Protein AF-A0A2V5WUE0-F1 (afdb_monomer_lite)

Sequence (55 aa):
MTHAQIYLEQVRQIAAALDHELIEKMAEELAHLRERGGRLILLGVGGSAANCSHA

Secondary structure (DSSP, 8-state):
--HHHHHHHHHHHHHHTS-HHHHHHHHHHHHHHHHTT--------THHHHHHHH-

Radius of gyration: 15.67 Å; chains: 1; bounding box: 32×19×41 Å

Structure (mmCIF, N/CA/C/O backbone):
data_AF-A0A2V5WUE0-F1
#
_entry.id   AF-A0A2V5WUE0-F1
#
loop_
_atom_site.group_PDB
_atom_site.id
_atom_site.type_symbol
_atom_site.label_atom_id
_atom_site.label_alt_id
_atom_site.label_comp_id
_atom_site.label_asym_id
_atom_site.label_entity_id
_atom_site.label_seq_id
_atom_site.pdbx_PDB_ins_code
_atom_site.Cartn_x
_atom_site.Cartn_y
_atom_site.Cartn_z
_atom_site.occupancy
_atom_site.B_iso_or_equiv
_atom_site.auth_seq_id
_atom_site.auth_comp_id
_atom_site.auth_asym_id
_atom_site.auth_atom_id
_atom_site.pdbx_PDB_model_num
ATOM 1 N N . MET A 1 1 ? 17.719 -4.162 -22.266 1.00 75.56 1 MET A N 1
ATOM 2 C CA . MET A 1 1 ? 16.643 -4.556 -21.331 1.00 75.56 1 MET A CA 1
ATOM 3 C C . MET A 1 1 ? 15.309 -4.159 -21.932 1.00 75.56 1 MET A C 1
ATOM 5 O O . MET A 1 1 ? 15.248 -3.123 -22.584 1.00 75.56 1 MET A O 1
ATOM 9 N N . THR A 1 2 ? 14.271 -4.974 -21.764 1.00 98.00 2 THR A N 1
ATOM 10 C CA . THR A 1 2 ? 12.903 -4.627 -22.179 1.00 98.00 2 THR A CA 1
ATOM 11 C C . THR A 1 2 ? 12.279 -3.636 -21.194 1.00 98.00 2 THR A C 1
ATOM 13 O O . THR A 1 2 ? 12.725 -3.529 -20.052 1.00 98.00 2 THR A O 1
ATOM 16 N N . HIS A 1 3 ? 11.217 -2.937 -21.605 1.00 97.88 3 HIS A N 1
ATOM 17 C CA . HIS A 1 3 ? 10.470 -2.044 -20.710 1.00 97.88 3 HIS A CA 1
ATOM 18 C C . HIS A 1 3 ? 9.994 -2.769 -19.439 1.00 97.88 3 HIS A C 1
ATOM 20 O O . HIS A 1 3 ? 10.151 -2.256 -18.337 1.00 97.88 3 HIS A O 1
ATOM 26 N N . ALA A 1 4 ? 9.479 -3.995 -19.582 1.00 98.38 4 ALA A N 1
ATOM 27 C CA . ALA A 1 4 ? 9.028 -4.799 -18.449 1.00 98.38 4 ALA A CA 1
ATOM 28 C C . ALA A 1 4 ? 10.165 -5.117 -17.462 1.00 98.38 4 ALA A C 1
ATOM 30 O O . ALA A 1 4 ? 9.966 -5.026 -16.255 1.00 98.38 4 ALA A O 1
ATOM 31 N N . GLN A 1 5 ? 11.366 -5.437 -17.960 1.00 98.38 5 GLN A N 1
ATOM 32 C CA . GLN A 1 5 ? 12.533 -5.682 -17.104 1.00 98.38 5 GLN A CA 1
ATOM 33 C C . GLN A 1 5 ? 12.930 -4.433 -16.309 1.00 98.38 5 GLN A C 1
ATOM 35 O O . GLN A 1 5 ? 13.219 -4.535 -15.122 1.00 98.38 5 GLN A O 1
ATOM 40 N N . ILE A 1 6 ? 12.909 -3.260 -16.948 1.00 98.31 6 ILE A N 1
ATOM 41 C CA . ILE A 1 6 ? 13.234 -1.985 -16.292 1.00 98.31 6 ILE A CA 1
ATOM 42 C C . ILE A 1 6 ? 12.194 -1.654 -15.221 1.00 98.31 6 ILE A C 1
ATOM 44 O O . ILE A 1 6 ? 12.558 -1.348 -14.090 1.00 98.31 6 ILE A O 1
ATOM 48 N N . TYR A 1 7 ? 10.909 -1.767 -15.561 1.00 98.06 7 TYR A N 1
ATOM 49 C CA . TYR A 1 7 ? 9.815 -1.486 -14.637 1.00 98.06 7 TYR A CA 1
ATOM 50 C C . TYR A 1 7 ? 9.897 -2.356 -13.377 1.00 98.06 7 TYR A C 1
ATOM 52 O O . TYR A 1 7 ? 9.848 -1.840 -12.264 1.00 98.06 7 TYR A O 1
ATOM 60 N N . LEU A 1 8 ? 10.075 -3.672 -13.53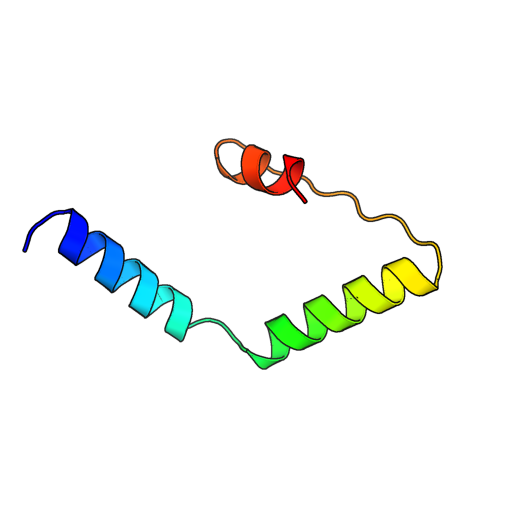6 1.00 98.31 8 LEU A N 1
ATOM 61 C CA . LEU A 1 8 ? 10.150 -4.595 -12.400 1.00 98.31 8 LEU A CA 1
ATOM 62 C C . LEU A 1 8 ? 11.391 -4.358 -11.532 1.00 98.31 8 LEU A C 1
ATOM 64 O O . LEU A 1 8 ? 11.309 -4.462 -10.309 1.00 98.31 8 LEU A O 1
ATOM 68 N N . GLU A 1 9 ? 12.519 -3.990 -12.138 1.00 98.38 9 GLU A N 1
ATOM 69 C CA . GLU A 1 9 ? 13.714 -3.618 -11.382 1.00 98.38 9 GLU A CA 1
ATOM 70 C C . GLU A 1 9 ? 13.498 -2.326 -10.578 1.00 98.38 9 GLU A C 1
ATOM 72 O O . GLU A 1 9 ? 13.874 -2.262 -9.410 1.00 98.38 9 GLU A O 1
ATOM 77 N N . GLN A 1 10 ? 12.826 -1.322 -11.148 1.00 98.19 10 GLN A N 1
ATOM 78 C CA . GLN A 1 10 ? 12.486 -0.087 -10.432 1.00 98.19 10 GLN A CA 1
ATOM 79 C C . GLN A 1 10 ? 11.501 -0.337 -9.286 1.00 98.19 10 GLN A C 1
ATOM 81 O O . GLN A 1 10 ? 11.694 0.194 -8.194 1.00 98.19 10 GLN A O 1
ATOM 86 N N . VAL A 1 11 ? 10.484 -1.181 -9.500 1.00 98.19 11 VAL A N 1
ATOM 87 C CA . VAL A 1 11 ? 9.560 -1.607 -8.436 1.00 98.19 11 VAL A CA 1
ATOM 88 C C . VAL A 1 11 ? 10.337 -2.232 -7.280 1.00 98.19 11 VAL A C 1
ATOM 90 O O . VAL A 1 11 ? 10.138 -1.839 -6.134 1.00 98.19 11 VAL A O 1
ATOM 93 N N . ARG A 1 12 ? 11.265 -3.153 -7.572 1.00 98.31 12 ARG A N 1
ATOM 94 C CA . ARG A 1 12 ? 12.108 -3.799 -6.559 1.00 98.31 12 ARG A CA 1
ATOM 95 C C . ARG A 1 12 ? 12.958 -2.786 -5.792 1.00 98.31 12 ARG A C 1
ATOM 97 O O . ARG A 1 12 ? 13.025 -2.857 -4.569 1.00 98.31 12 ARG A O 1
ATOM 104 N N . GLN A 1 13 ? 13.608 -1.860 -6.497 1.00 98.44 13 GLN A N 1
ATOM 105 C CA . GLN A 1 13 ? 14.458 -0.836 -5.884 1.00 98.44 13 GLN A CA 1
ATOM 106 C C . GLN A 1 13 ? 13.663 0.091 -4.959 1.00 98.44 13 GLN A C 1
ATOM 108 O O . GLN A 1 13 ? 14.098 0.347 -3.840 1.00 98.44 13 GLN A O 1
ATOM 113 N N . ILE A 1 14 ? 12.491 0.553 -5.401 1.00 97.88 14 ILE A N 1
ATOM 114 C CA . ILE A 1 14 ? 11.622 1.423 -4.600 1.00 97.88 14 ILE A CA 1
ATOM 115 C C . ILE A 1 14 ? 11.081 0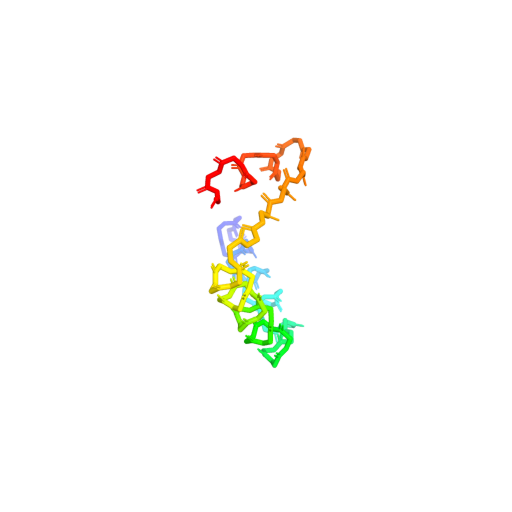.662 -3.390 1.00 97.88 14 ILE A C 1
ATOM 117 O O . ILE A 1 14 ? 11.151 1.176 -2.280 1.00 97.88 14 ILE A O 1
ATOM 121 N N . ALA A 1 15 ? 10.598 -0.570 -3.581 1.00 97.44 15 ALA A N 1
ATOM 122 C CA . ALA A 1 15 ? 10.087 -1.396 -2.490 1.00 97.44 15 ALA A CA 1
ATOM 123 C C . ALA A 1 15 ? 11.155 -1.655 -1.416 1.00 97.44 15 ALA A C 1
ATOM 125 O O . ALA A 1 15 ? 10.862 -1.570 -0.229 1.00 97.44 15 ALA A O 1
ATOM 126 N N . ALA A 1 16 ? 12.406 -1.900 -1.821 1.00 97.50 16 ALA A N 1
ATOM 127 C CA . ALA A 1 16 ? 13.521 -2.097 -0.896 1.00 97.50 16 ALA A CA 1
ATOM 128 C C . ALA A 1 16 ? 13.906 -0.831 -0.106 1.00 97.50 16 ALA A C 1
ATOM 130 O O . ALA A 1 16 ? 14.562 -0.944 0.925 1.00 97.50 16 ALA A O 1
ATOM 131 N N . ALA A 1 17 ? 13.525 0.359 -0.581 1.00 97.81 17 ALA A N 1
ATOM 132 C CA . ALA A 1 17 ? 13.794 1.631 0.087 1.00 97.81 17 ALA A CA 1
ATOM 133 C C . ALA A 1 17 ? 12.698 2.041 1.087 1.00 97.81 17 ALA A C 1
ATOM 135 O O . ALA A 1 17 ? 12.842 3.063 1.758 1.00 97.81 17 ALA A O 1
ATOM 136 N N . LEU A 1 18 ? 11.598 1.286 1.175 1.00 97.50 18 LEU A N 1
ATOM 137 C CA . LEU A 1 18 ? 10.527 1.570 2.123 1.00 97.50 18 LEU A CA 1
ATOM 138 C C . LEU A 1 18 ? 10.938 1.181 3.549 1.00 97.50 18 LEU A C 1
ATOM 140 O O . LEU A 1 18 ? 11.536 0.130 3.788 1.00 97.50 18 LEU A O 1
ATOM 144 N N . ASP A 1 19 ? 10.575 2.028 4.507 1.00 98.06 19 ASP A N 1
ATOM 145 C CA . ASP A 1 19 ? 10.757 1.755 5.929 1.00 98.06 19 ASP A CA 1
ATOM 146 C C . ASP A 1 19 ? 9.683 0.769 6.407 1.00 98.06 19 ASP A C 1
ATOM 148 O O . ASP A 1 19 ? 8.486 1.063 6.382 1.00 98.06 19 ASP A O 1
ATOM 152 N N . HIS A 1 20 ? 10.125 -0.415 6.824 1.00 96.88 20 HIS A N 1
ATOM 153 C CA . HIS A 1 20 ? 9.235 -1.502 7.211 1.00 96.88 20 HIS A CA 1
ATOM 154 C C . HIS A 1 20 ? 8.576 -1.233 8.570 1.00 96.88 20 HIS A C 1
ATOM 156 O O . HIS A 1 20 ? 7.396 -1.529 8.738 1.00 96.88 20 HIS A O 1
ATOM 162 N N . GLU A 1 21 ? 9.291 -0.616 9.515 1.00 97.88 21 GLU A N 1
ATOM 163 C CA . GLU A 1 21 ? 8.736 -0.288 10.833 1.00 97.88 21 GLU A CA 1
ATOM 164 C C . GLU A 1 21 ? 7.650 0.783 10.711 1.00 97.88 21 GLU A C 1
ATOM 166 O O . GLU A 1 21 ? 6.614 0.710 11.375 1.00 97.88 21 GLU A O 1
ATOM 171 N N . LEU A 1 22 ? 7.842 1.755 9.813 1.00 98.19 22 LEU A N 1
ATOM 172 C CA . LEU A 1 22 ? 6.832 2.776 9.548 1.00 98.19 22 LEU A CA 1
ATOM 173 C C . LEU A 1 22 ? 5.555 2.187 8.929 1.00 98.19 22 LEU A C 1
ATOM 175 O O . LEU A 1 22 ? 4.457 2.638 9.262 1.00 98.19 22 LEU A O 1
ATOM 179 N N . ILE A 1 23 ? 5.684 1.191 8.045 1.00 98.12 23 ILE A N 1
ATOM 180 C CA . ILE A 1 23 ? 4.535 0.497 7.445 1.00 98.12 23 ILE A CA 1
ATOM 181 C C . ILE A 1 23 ? 3.734 -0.244 8.518 1.00 98.12 23 ILE A C 1
ATOM 183 O O . ILE A 1 23 ? 2.515 -0.072 8.578 1.00 98.12 23 ILE A O 1
ATOM 187 N N . GLU A 1 24 ? 4.400 -1.015 9.381 1.00 98.50 24 GLU A N 1
ATOM 188 C CA . GLU A 1 24 ? 3.729 -1.748 10.464 1.00 98.50 24 GLU A CA 1
ATOM 189 C C . GLU A 1 24 ? 3.039 -0.790 11.437 1.00 98.50 24 GLU A C 1
ATOM 191 O O . GLU A 1 24 ? 1.850 -0.933 11.722 1.00 98.50 24 GLU A O 1
ATOM 196 N N . LYS A 1 25 ? 3.727 0.283 11.845 1.00 98.56 25 LYS A N 1
ATOM 197 C CA . LYS A 1 25 ? 3.137 1.317 12.700 1.00 98.56 25 LYS A CA 1
ATOM 198 C C . LYS A 1 25 ? 1.900 1.957 12.065 1.00 98.56 25 LYS A C 1
ATOM 200 O O . LYS A 1 25 ? 0.909 2.204 12.745 1.00 98.56 25 LYS A O 1
ATOM 205 N N . MET A 1 26 ? 1.930 2.232 10.760 1.00 98.00 26 MET A N 1
ATOM 206 C CA . MET A 1 26 ? 0.760 2.753 10.050 1.00 98.00 26 MET A CA 1
ATOM 207 C C . MET A 1 26 ? -0.407 1.756 10.093 1.00 98.00 26 MET A C 1
ATOM 209 O O . MET A 1 26 ? -1.545 2.168 10.316 1.00 98.00 26 MET A O 1
ATOM 213 N N . ALA A 1 27 ? -0.147 0.460 9.908 1.00 98.06 27 ALA A N 1
ATOM 214 C CA . ALA A 1 27 ? -1.175 -0.576 9.976 1.00 98.06 27 ALA A CA 1
ATOM 215 C C . ALA A 1 27 ? -1.793 -0.695 11.383 1.00 98.06 27 ALA A C 1
ATOM 217 O O . ALA A 1 27 ? -3.019 -0.772 11.504 1.00 98.06 27 ALA A O 1
ATOM 218 N N . GLU A 1 28 ? -0.973 -0.639 12.435 1.00 98.56 28 GLU A N 1
ATOM 219 C CA . GLU A 1 28 ? -1.428 -0.625 13.833 1.00 98.56 28 GLU A CA 1
ATOM 220 C C . GLU A 1 28 ? -2.322 0.588 14.129 1.00 9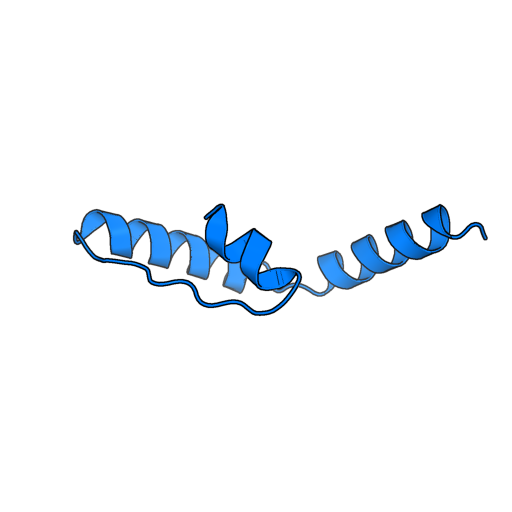8.56 28 GLU A C 1
ATOM 222 O O . GLU A 1 28 ? -3.427 0.441 14.654 1.00 98.56 28 GLU A O 1
ATOM 227 N N . GLU A 1 29 ? -1.912 1.790 13.714 1.00 98.31 29 GLU A N 1
ATOM 228 C CA . GLU A 1 29 ? -2.708 3.010 13.904 1.00 98.31 29 GLU A CA 1
ATOM 229 C C . GLU A 1 29 ? -4.057 2.952 13.169 1.00 98.31 29 GLU A C 1
ATOM 231 O O . GLU A 1 29 ? -5.078 3.423 13.684 1.00 98.31 29 GLU A O 1
ATOM 236 N N . LEU A 1 30 ? -4.105 2.336 11.983 1.00 97.69 30 LEU A N 1
ATOM 237 C CA . LEU A 1 30 ? -5.356 2.096 11.258 1.00 97.69 30 LEU A CA 1
ATOM 238 C C . LEU A 1 30 ? -6.259 1.088 11.986 1.00 97.69 30 LEU A C 1
ATOM 240 O O . LEU A 1 30 ? -7.480 1.276 12.032 1.00 97.69 30 LEU A O 1
ATOM 244 N N . ALA A 1 31 ? -5.684 0.044 12.588 1.00 98.25 31 ALA A N 1
ATOM 245 C CA . ALA A 1 31 ? -6.432 -0.903 13.410 1.00 98.25 31 ALA A CA 1
ATOM 246 C C . ALA A 1 31 ? -7.030 -0.211 14.646 1.00 98.25 31 ALA A C 1
ATOM 248 O O . ALA A 1 31 ? -8.239 -0.311 14.878 1.00 98.25 31 ALA A O 1
ATOM 249 N N . HIS A 1 32 ? -6.233 0.582 15.364 1.00 98.62 32 HIS A N 1
ATOM 250 C CA . HIS A 1 32 ? -6.695 1.359 16.513 1.00 98.62 32 HIS A CA 1
ATOM 251 C C . HIS A 1 32 ? -7.739 2.414 16.137 1.00 98.62 32 HIS A C 1
ATOM 253 O O . HIS A 1 32 ? -8.706 2.623 16.873 1.00 98.62 32 HIS A O 1
ATOM 259 N N . LEU A 1 33 ? -7.601 3.068 14.976 1.00 98.25 33 LEU A N 1
ATOM 260 C CA . LEU A 1 33 ? -8.615 3.980 14.437 1.00 98.25 33 LEU A CA 1
ATOM 261 C C . LEU A 1 33 ? -9.970 3.280 14.280 1.00 98.25 33 LEU A C 1
ATOM 263 O O . LEU A 1 33 ? -11.001 3.867 14.617 1.00 98.25 33 LEU A O 1
ATOM 267 N N . ARG A 1 34 ? -9.978 2.033 13.800 1.00 97.75 34 ARG A N 1
ATOM 268 C CA . ARG A 1 34 ? -11.199 1.232 13.674 1.00 97.75 34 ARG A CA 1
ATOM 269 C C . ARG A 1 34 ? -11.773 0.851 15.039 1.00 97.75 34 ARG A C 1
ATOM 271 O O . ARG A 1 34 ? -12.975 1.011 15.238 1.00 97.75 34 ARG A O 1
ATOM 278 N N . GLU A 1 35 ? -10.943 0.384 15.970 1.00 98.38 35 GLU A N 1
ATOM 279 C CA . GLU A 1 35 ? -11.367 -0.029 17.321 1.00 98.38 35 GLU A CA 1
ATOM 280 C C . GLU A 1 35 ? -12.067 1.096 18.084 1.00 98.38 35 GLU A C 1
ATOM 282 O O . GLU A 1 35 ? -13.104 0.885 18.710 1.00 98.38 35 GLU A O 1
ATOM 287 N N . ARG A 1 36 ? -11.547 2.321 17.970 1.00 98.25 36 ARG A N 1
ATOM 288 C CA . ARG A 1 36 ? -12.125 3.506 18.615 1.00 98.25 36 ARG A CA 1
ATOM 289 C C . ARG A 1 36 ? -13.318 4.113 17.860 1.00 98.25 36 ARG A C 1
ATOM 291 O O . ARG A 1 36 ? -13.751 5.214 18.191 1.00 98.25 36 ARG A O 1
ATOM 298 N N . GLY A 1 37 ? -13.830 3.440 16.824 1.00 98.06 37 GLY A N 1
ATOM 299 C CA . GLY A 1 37 ? -14.969 3.904 16.023 1.00 98.06 37 GLY A CA 1
ATOM 300 C C . GLY A 1 37 ? -14.672 5.133 15.155 1.00 98.06 37 GLY A C 1
ATOM 301 O O . GLY A 1 37 ? -15.590 5.861 14.774 1.00 98.06 37 GLY A O 1
ATOM 302 N N . GLY A 1 38 ? -13.396 5.385 14.855 1.00 97.19 38 GLY A N 1
ATOM 303 C CA . GLY A 1 38 ? -12.953 6.520 14.059 1.00 97.19 38 GLY A CA 1
ATOM 304 C C . GLY A 1 38 ? -13.324 6.418 12.579 1.00 97.19 38 GLY A C 1
ATOM 305 O O . GLY A 1 38 ? -13.847 5.413 12.088 1.00 97.19 38 GLY A O 1
ATOM 306 N N . ARG A 1 39 ? -13.060 7.502 11.848 1.00 96.81 39 ARG A N 1
ATOM 307 C CA . ARG A 1 39 ? -13.272 7.596 10.400 1.00 96.81 39 ARG A CA 1
ATOM 308 C C . ARG A 1 39 ? -11.955 7.947 9.722 1.00 96.81 39 ARG A C 1
ATOM 310 O O . ARG A 1 39 ? -11.245 8.832 10.193 1.00 96.81 39 ARG A 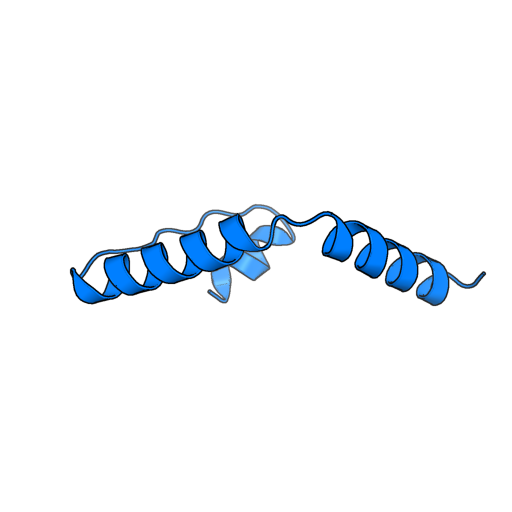O 1
ATOM 317 N N . LEU A 1 40 ? -11.659 7.258 8.626 1.00 95.44 40 LEU A N 1
ATOM 318 C CA . LEU A 1 40 ? -10.547 7.563 7.735 1.00 95.44 40 LEU A CA 1
ATOM 319 C C . LEU A 1 40 ? -11.100 8.285 6.504 1.00 95.44 40 LEU A C 1
ATOM 321 O O . LEU A 1 40 ? -12.093 7.845 5.932 1.00 95.44 40 LEU A O 1
ATOM 325 N N . ILE A 1 41 ? -10.469 9.390 6.111 1.00 94.75 41 ILE A N 1
ATOM 326 C CA . ILE A 1 41 ? -10.768 10.096 4.862 1.00 94.75 41 ILE A CA 1
ATOM 327 C C . ILE A 1 41 ? -9.504 10.038 4.014 1.00 94.75 41 ILE A C 1
ATOM 329 O O . ILE A 1 41 ? -8.455 10.518 4.441 1.00 94.75 41 ILE A O 1
ATOM 333 N N . LEU A 1 42 ? -9.607 9.453 2.824 1.00 95.00 42 LEU A N 1
ATOM 334 C CA . LEU A 1 42 ? -8.512 9.364 1.866 1.00 95.00 42 LEU A CA 1
ATOM 335 C C . LEU A 1 42 ? -8.747 10.349 0.724 1.00 95.00 42 LEU A C 1
ATOM 337 O O . LEU A 1 42 ? -9.858 10.471 0.211 1.00 95.00 42 LEU A O 1
ATOM 341 N N . LEU A 1 43 ? -7.689 11.053 0.332 1.00 95.00 43 LEU A N 1
ATOM 342 C CA . LEU A 1 43 ? -7.702 12.034 -0.747 1.00 95.00 43 LEU A CA 1
ATOM 343 C C . LEU A 1 43 ? -6.583 11.687 -1.727 1.00 95.00 43 LEU A C 1
ATOM 345 O O . LEU A 1 43 ? -5.442 11.478 -1.319 1.00 95.00 43 LEU A O 1
ATOM 349 N N . GLY A 1 44 ? -6.902 11.654 -3.018 1.00 94.06 44 GLY A N 1
ATOM 350 C CA . GLY A 1 44 ? -5.946 11.359 -4.082 1.00 94.06 44 GLY A CA 1
ATOM 351 C C . GLY A 1 44 ? -6.259 12.142 -5.353 1.00 94.06 44 GLY A C 1
ATOM 352 O O . GLY A 1 44 ? -7.355 12.680 -5.507 1.00 94.06 44 GLY A O 1
ATOM 353 N N . VAL A 1 45 ? -5.293 12.205 -6.272 1.00 96.31 45 VAL A N 1
ATOM 354 C CA . VAL A 1 45 ? -5.415 12.903 -7.565 1.00 96.31 45 VAL A CA 1
ATOM 355 C C . VAL A 1 45 ? -4.877 12.029 -8.698 1.00 96.31 45 VAL A C 1
ATOM 357 O O . VAL A 1 45 ? -3.888 11.317 -8.538 1.00 96.31 45 VAL A O 1
ATOM 360 N N . GLY A 1 46 ? -5.520 12.063 -9.867 1.00 93.19 46 GLY A N 1
ATOM 361 C CA . GLY A 1 46 ? -5.113 11.234 -11.007 1.00 93.19 46 GLY A CA 1
ATOM 362 C C . GLY A 1 46 ? -5.094 9.739 -10.660 1.00 93.19 46 GLY A C 1
ATOM 363 O O . GLY A 1 46 ? -6.052 9.224 -10.089 1.00 93.19 46 GLY A O 1
ATOM 364 N N . GLY A 1 47 ? -3.996 9.042 -10.967 1.00 90.38 47 GLY A N 1
ATOM 365 C CA . GLY A 1 47 ? -3.862 7.607 -10.681 1.00 90.38 47 GLY A CA 1
ATOM 366 C C . GLY A 1 47 ? -3.954 7.246 -9.191 1.00 90.38 47 GLY A C 1
ATOM 367 O O . GLY A 1 47 ? -4.480 6.189 -8.858 1.00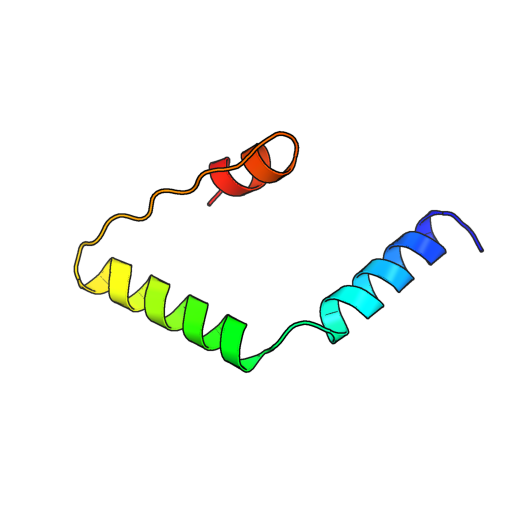 90.38 47 GLY A O 1
ATOM 368 N N . SER A 1 48 ? -3.525 8.126 -8.276 1.00 89.94 48 SER A N 1
ATOM 369 C CA . SER A 1 48 ? -3.633 7.857 -6.834 1.00 89.94 48 SER A CA 1
ATOM 370 C C . SER A 1 48 ? -5.055 8.026 -6.300 1.00 89.94 48 SER A C 1
ATOM 372 O O . SER A 1 48 ? -5.398 7.393 -5.305 1.00 89.94 48 SER A O 1
ATOM 374 N N . ALA A 1 49 ? -5.912 8.798 -6.982 1.00 94.62 49 ALA A N 1
ATOM 375 C CA . ALA A 1 49 ? -7.333 8.880 -6.640 1.00 94.62 49 ALA A CA 1
ATOM 376 C C . ALA A 1 49 ? -8.017 7.510 -6.764 1.00 94.62 49 ALA A C 1
ATOM 378 O O . ALA A 1 49 ? -8.829 7.158 -5.912 1.00 94.62 49 ALA A O 1
ATOM 379 N N . ALA A 1 50 ? -7.640 6.716 -7.776 1.00 91.38 50 ALA A N 1
ATOM 380 C CA . ALA A 1 50 ? -8.143 5.354 -7.938 1.00 91.38 50 ALA A CA 1
ATOM 381 C C . ALA A 1 50 ? -7.744 4.468 -6.745 1.00 91.38 50 ALA A C 1
ATOM 383 O O . ALA A 1 50 ? -8.598 3.796 -6.173 1.00 91.38 50 ALA A O 1
ATOM 384 N N . ASN A 1 51 ? -6.488 4.542 -6.291 1.00 91.19 51 ASN A N 1
ATOM 385 C CA . ASN A 1 51 ? -6.043 3.819 -5.094 1.00 91.19 51 ASN A CA 1
ATOM 386 C C . ASN A 1 51 ? -6.836 4.239 -3.845 1.00 91.19 51 ASN A C 1
ATOM 388 O O . ASN A 1 51 ? -7.297 3.379 -3.101 1.00 91.19 51 ASN A O 1
ATOM 392 N N . CYS A 1 52 ? -7.048 5.545 -3.640 1.00 93.12 52 CYS A N 1
ATOM 393 C CA . CYS A 1 52 ? -7.837 6.054 -2.514 1.00 93.12 52 CYS A CA 1
ATOM 394 C C . CYS A 1 52 ? -9.312 5.635 -2.567 1.00 93.12 52 CYS A C 1
ATOM 396 O O . CYS A 1 52 ? -9.926 5.508 -1.518 1.00 93.12 52 CYS A O 1
ATOM 398 N N . SER A 1 53 ? -9.884 5.425 -3.758 1.00 84.94 53 SER A N 1
ATOM 399 C CA . SER A 1 53 ? -11.281 4.990 -3.908 1.00 84.94 53 SER A CA 1
ATOM 400 C C . SER A 1 53 ? -11.528 3.510 -3.599 1.00 84.94 53 SER A C 1
ATOM 402 O O . SER A 1 53 ? -12.671 3.130 -3.364 1.00 84.94 53 SER A O 1
ATOM 404 N N . HIS A 1 54 ? -10.482 2.678 -3.626 1.00 77.00 54 HIS A N 1
ATOM 405 C CA . HIS A 1 54 ? -10.572 1.238 -3.352 1.00 77.00 54 HIS A CA 1
ATOM 406 C C . HIS A 1 54 ? -10.308 0.862 -1.888 1.00 77.00 54 HIS A C 1
ATOM 408 O O . HIS A 1 54 ? -10.573 -0.279 -1.509 1.00 77.00 54 HIS A O 1
ATOM 414 N N . ALA A 1 55 ? -9.742 1.784 -1.113 1.00 67.94 55 ALA A N 1
ATOM 415 C CA . ALA A 1 55 ? -9.359 1.600 0.282 1.00 67.94 55 ALA A CA 1
ATOM 416 C C . ALA A 1 55 ? -10.540 1.813 1.241 1.00 67.94 55 ALA A C 1
ATOM 418 O O . ALA A 1 55 ? -10.562 1.116 2.280 1.00 67.94 55 ALA A O 1
#

pLDDT: mean 95.37, std 5.98, range [67.94, 98.62]

Foldseek 3Di:
DDPVVVVVVVVVVVVVPDDPVVVVVVVVV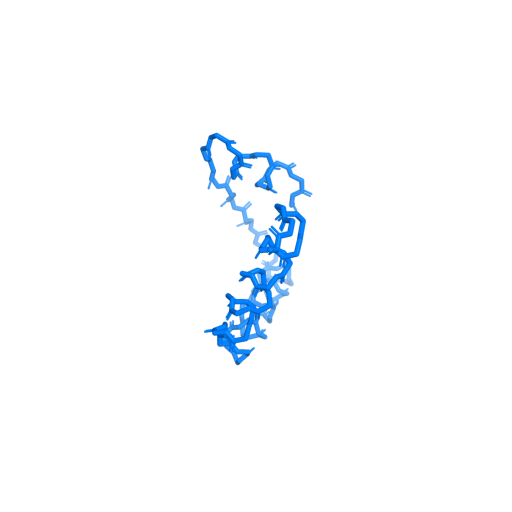VVVCVVVVHDDQDDDDDPVNVVRVVD